Protein AF-A0A4Y3PNV7-F1 (afdb_monomer)

Structure (mmCIF, N/CA/C/O backbone):
data_AF-A0A4Y3PNV7-F1
#
_entry.id   AF-A0A4Y3PNV7-F1
#
loop_
_atom_site.group_PDB
_atom_site.id
_atom_site.type_symbol
_atom_site.label_atom_id
_atom_site.label_alt_id
_atom_site.label_comp_id
_atom_site.label_asym_id
_atom_site.label_entity_id
_atom_site.label_seq_id
_atom_site.pdbx_PDB_ins_code
_atom_site.Cartn_x
_atom_site.Cartn_y
_atom_site.Cartn_z
_atom_site.occupancy
_atom_site.B_iso_or_equiv
_atom_site.auth_seq_id
_atom_site.auth_comp_id
_atom_site.auth_asym_id
_atom_site.auth_atom_id
_atom_site.pdbx_PDB_model_num
ATOM 1 N N . MET A 1 1 ? 3.935 11.793 -13.605 1.00 48.66 1 MET A N 1
ATOM 2 C CA . MET A 1 1 ? 2.733 11.431 -14.386 1.00 48.66 1 MET A CA 1
ATOM 3 C C . MET A 1 1 ? 2.443 9.966 -14.123 1.00 48.66 1 MET A C 1
ATOM 5 O O . MET A 1 1 ? 3.364 9.167 -14.239 1.00 48.66 1 MET A O 1
ATOM 9 N N . ASN A 1 2 ? 1.219 9.640 -13.711 1.00 67.19 2 ASN A N 1
ATOM 10 C CA . ASN A 1 2 ? 0.793 8.264 -13.445 1.00 67.19 2 ASN A CA 1
ATOM 11 C C . ASN A 1 2 ? 0.663 7.557 -14.792 1.00 67.19 2 ASN A C 1
ATOM 13 O O . ASN A 1 2 ? 0.035 8.104 -15.699 1.00 67.19 2 ASN A O 1
ATOM 17 N N . SER A 1 3 ? 1.240 6.370 -14.931 1.00 82.50 3 SER A N 1
ATOM 18 C CA . SER A 1 3 ? 0.987 5.549 -16.112 1.00 82.50 3 SER A CA 1
ATOM 19 C C . SER A 1 3 ? -0.147 4.581 -15.803 1.00 82.50 3 SER A C 1
ATOM 21 O O . SER A 1 3 ? -0.193 4.002 -14.719 1.00 82.50 3 SER A O 1
ATOM 23 N N . THR A 1 4 ? -1.074 4.418 -16.740 1.00 87.50 4 THR A N 1
ATOM 24 C CA . THR A 1 4 ? -2.129 3.406 -16.649 1.00 87.50 4 THR A CA 1
ATOM 25 C C . THR A 1 4 ? -1.656 2.100 -17.281 1.00 87.50 4 THR A C 1
ATOM 27 O O . THR A 1 4 ? -0.762 2.082 -18.133 1.00 87.50 4 THR A O 1
ATOM 30 N N . SER A 1 5 ? -2.236 0.983 -16.857 1.00 86.88 5 SER A N 1
ATOM 31 C CA . SER A 1 5 ? -2.007 -0.325 -17.468 1.00 86.88 5 SER A CA 1
ATOM 32 C C . SER A 1 5 ? -3.317 -1.093 -17.606 1.00 86.88 5 SER A C 1
ATOM 34 O O . SER A 1 5 ? -4.220 -0.906 -16.798 1.00 86.88 5 SER A O 1
ATOM 36 N N . SER A 1 6 ? -3.426 -1.950 -18.626 1.00 90.69 6 SER A N 1
ATOM 37 C CA . SER A 1 6 ? -4.603 -2.793 -18.904 1.00 90.69 6 SER A CA 1
ATOM 38 C C . SER A 1 6 ? -4.568 -4.131 -18.150 1.00 90.69 6 SER A C 1
ATOM 40 O O . SER A 1 6 ? -4.975 -5.170 -18.666 1.00 90.69 6 SER A O 1
ATOM 42 N N . CYS A 1 7 ? -3.980 -4.120 -16.962 1.00 90.88 7 CYS A N 1
ATOM 43 C CA . CYS A 1 7 ? -3.847 -5.247 -16.053 1.00 90.88 7 CYS A CA 1
ATOM 44 C C . CYS A 1 7 ? -4.231 -4.762 -14.655 1.00 90.88 7 CYS A C 1
ATOM 46 O O . CYS A 1 7 ? -4.197 -3.558 -14.403 1.00 90.88 7 CYS A O 1
ATOM 48 N N . GLY A 1 8 ? -4.588 -5.676 -13.764 1.00 91.56 8 GLY A N 1
ATOM 49 C CA . GLY A 1 8 ? -5.182 -5.335 -12.474 1.00 91.56 8 GLY A CA 1
ATOM 50 C C . GLY A 1 8 ? -6.384 -6.221 -12.188 1.00 91.56 8 GLY A C 1
ATOM 51 O O . GLY A 1 8 ? -6.777 -7.009 -13.054 1.00 91.56 8 GLY A O 1
ATOM 52 N N . TYR A 1 9 ? -6.962 -6.081 -11.003 1.00 93.19 9 TYR A N 1
ATOM 53 C CA . TYR A 1 9 ? -8.134 -6.827 -10.560 1.00 93.19 9 TYR A CA 1
ATOM 54 C C . TYR A 1 9 ? -9.302 -6.685 -11.553 1.00 93.19 9 TYR A C 1
ATOM 56 O O . TYR A 1 9 ? -9.813 -7.689 -12.043 1.00 93.19 9 TYR A O 1
ATOM 64 N N . ASP A 1 10 ? -9.602 -5.450 -11.973 1.00 93.12 10 ASP A N 1
ATOM 65 C CA . ASP A 1 10 ? -10.640 -5.135 -12.970 1.00 93.12 10 ASP A CA 1
ATOM 66 C C . ASP A 1 10 ? -10.051 -4.770 -14.350 1.00 93.12 10 ASP A C 1
ATOM 68 O O . ASP A 1 10 ? -10.639 -4.032 -15.149 1.00 93.12 10 ASP A O 1
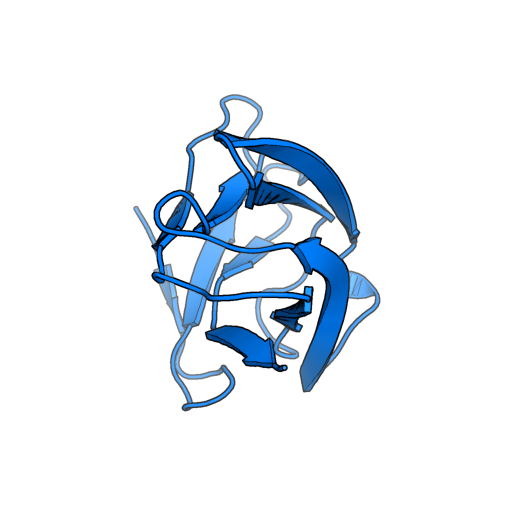ATOM 72 N N . GLY A 1 11 ? -8.843 -5.265 -14.646 1.00 91.38 11 GLY A N 1
ATOM 73 C CA . GLY A 1 11 ? -8.155 -5.019 -15.917 1.00 91.38 11 GLY A CA 1
ATOM 74 C C . GLY A 1 11 ? -7.634 -3.588 -16.093 1.00 91.38 11 GLY A C 1
ATOM 75 O O . GLY A 1 11 ? -7.301 -3.192 -17.214 1.00 91.38 11 GLY A O 1
ATOM 76 N N . LYS A 1 12 ? -7.554 -2.802 -15.014 1.00 91.50 12 LYS A N 1
ATOM 77 C CA . LYS A 1 12 ? -6.977 -1.453 -14.996 1.00 91.50 12 LYS A CA 1
ATOM 78 C C . LYS A 1 12 ? -6.205 -1.233 -13.710 1.00 91.50 12 LYS A C 1
ATOM 80 O O . LYS A 1 12 ? -6.762 -1.468 -12.658 1.00 91.50 12 LYS A O 1
ATOM 85 N N . SER A 1 13 ? -5.003 -0.681 -13.809 1.00 91.69 13 SER A N 1
ATOM 86 C CA . SER A 1 13 ? -4.194 -0.270 -12.657 1.00 91.69 13 SER A CA 1
ATOM 87 C C . SER A 1 13 ? -3.394 0.993 -12.965 1.00 91.69 13 SER A C 1
ATOM 89 O O . SER A 1 13 ? -3.210 1.377 -14.130 1.00 91.69 13 SER A O 1
ATOM 91 N N . TYR A 1 14 ? -2.893 1.632 -11.911 1.00 91.88 14 TYR A N 1
ATOM 92 C CA . TYR A 1 14 ? -1.949 2.740 -11.987 1.00 91.88 14 TYR A CA 1
ATOM 93 C C . TYR A 1 14 ? -0.573 2.283 -11.527 1.00 91.88 14 TYR A C 1
ATOM 95 O O . TYR A 1 14 ? -0.443 1.514 -10.581 1.00 91.88 14 TYR A O 1
ATOM 103 N N . TRP A 1 15 ? 0.481 2.774 -12.167 1.00 91.88 15 TRP A N 1
ATOM 104 C CA . TRP A 1 15 ? 1.841 2.461 -11.747 1.00 91.88 15 TRP A CA 1
ATOM 105 C C . TRP A 1 15 ? 2.785 3.653 -11.865 1.00 91.88 15 TRP A C 1
ATOM 107 O O . TRP A 1 15 ? 2.554 4.613 -12.612 1.00 91.88 15 TRP A O 1
ATOM 117 N N . TYR A 1 16 ? 3.873 3.553 -11.103 1.00 89.31 16 TYR A N 1
ATOM 118 C CA . TYR A 1 16 ? 4.904 4.572 -10.954 1.00 89.31 16 TYR A CA 1
ATOM 119 C C . TYR A 1 16 ? 6.280 3.936 -10.905 1.00 89.31 16 TYR A C 1
ATOM 121 O O . TYR A 1 16 ? 6.431 2.826 -10.403 1.00 89.31 16 TYR A O 1
ATOM 129 N N . TYR A 1 17 ? 7.296 4.671 -11.344 1.00 90.75 17 TYR A N 1
ATOM 130 C CA . TYR A 1 17 ? 8.663 4.369 -10.932 1.00 90.75 17 TYR A CA 1
ATOM 131 C C . TYR A 1 17 ? 8.871 4.751 -9.464 1.00 90.75 17 TYR A C 1
ATOM 133 O O . TYR A 1 17 ? 8.202 5.656 -8.953 1.00 90.75 17 TYR A O 1
ATOM 141 N N . GLY A 1 18 ? 9.798 4.081 -8.783 1.00 87.44 18 GLY A N 1
ATOM 142 C CA . GLY A 1 18 ? 10.249 4.513 -7.464 1.00 87.44 18 GLY A CA 1
ATOM 143 C C . GLY A 1 18 ? 10.884 5.904 -7.501 1.00 87.44 18 GLY A C 1
ATOM 144 O O . GLY A 1 18 ? 11.341 6.380 -8.542 1.00 87.44 18 GLY A O 1
ATOM 145 N N . SER A 1 19 ? 10.883 6.597 -6.366 1.00 83.50 19 SER A N 1
ATOM 146 C CA . SER A 1 19 ? 11.393 7.970 -6.283 1.00 83.50 19 SER A CA 1
ATOM 147 C C . SER A 1 19 ? 11.972 8.265 -4.907 1.00 83.50 19 SER A C 1
ATOM 149 O O . SER A 1 19 ? 11.324 8.022 -3.893 1.00 83.50 19 SER A O 1
ATOM 151 N N . SER A 1 20 ? 13.158 8.877 -4.859 1.00 75.44 20 SER A N 1
ATOM 152 C CA . SER A 1 20 ? 13.742 9.397 -3.613 1.00 75.44 20 SER A CA 1
ATOM 153 C C . SER A 1 20 ? 12.967 10.589 -3.039 1.00 75.44 20 SER A C 1
ATOM 155 O O . SER A 1 20 ? 13.113 10.910 -1.863 1.00 75.44 20 SER A O 1
ATOM 157 N N . SER A 1 21 ? 12.136 11.239 -3.857 1.00 76.06 21 SER A N 1
ATOM 158 C CA . SER A 1 21 ? 11.175 12.259 -3.441 1.00 76.06 21 SER A CA 1
ATOM 159 C C . SER A 1 21 ? 9.782 11.621 -3.437 1.00 76.06 21 SER A C 1
ATOM 161 O O . SER A 1 21 ? 9.174 11.539 -4.510 1.00 76.06 21 SER A O 1
ATOM 163 N N . PRO A 1 22 ? 9.301 11.101 -2.287 1.00 66.94 22 PRO A N 1
ATOM 164 C CA . PRO A 1 22 ? 8.019 10.412 -2.208 1.00 66.94 22 PRO A CA 1
ATOM 165 C C . PRO A 1 22 ? 6.903 11.313 -2.714 1.00 66.94 22 PRO A C 1
ATOM 167 O O . PRO A 1 22 ? 6.701 12.413 -2.204 1.00 66.94 22 PRO A O 1
ATOM 170 N N . THR A 1 23 ? 6.132 10.811 -3.664 1.00 67.25 23 THR A N 1
ATOM 171 C CA . THR A 1 23 ? 4.789 11.324 -3.921 1.00 67.25 23 THR A CA 1
ATOM 172 C C . T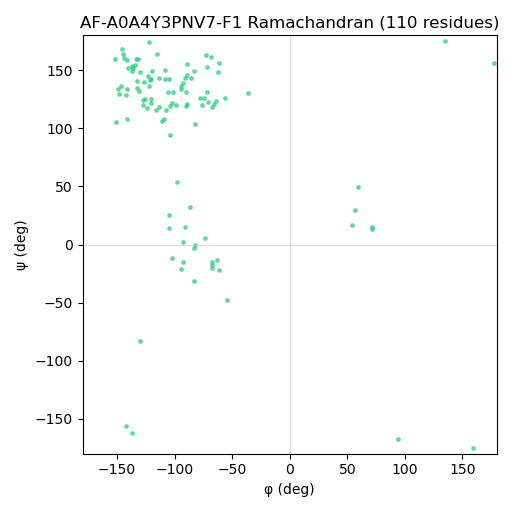HR A 1 23 ? 3.810 10.355 -3.277 1.00 67.25 23 THR A C 1
ATOM 174 O O . THR A 1 23 ? 3.945 9.148 -3.476 1.00 67.25 23 THR A O 1
ATOM 177 N N . SER A 1 24 ? 2.837 10.853 -2.505 1.00 64.62 24 SER A N 1
ATOM 178 C CA . SER A 1 24 ? 1.657 10.036 -2.204 1.00 64.62 24 SER A CA 1
ATOM 179 C C . SER A 1 24 ? 0.947 9.788 -3.530 1.00 64.62 24 SER A C 1
ATOM 181 O O . SER A 1 24 ? 0.694 10.728 -4.286 1.00 64.62 24 SER A O 1
ATOM 183 N N . THR A 1 25 ? 0.748 8.521 -3.866 1.00 67.31 25 THR A N 1
ATOM 184 C CA . THR A 1 25 ? 0.327 8.111 -5.218 1.00 67.31 25 THR A CA 1
ATOM 185 C C . THR A 1 25 ? -1.155 7.757 -5.306 1.00 67.31 25 THR A C 1
ATOM 187 O O . THR A 1 25 ? -1.700 7.678 -6.403 1.00 67.31 25 THR A O 1
ATOM 190 N N . GLY A 1 26 ? -1.827 7.627 -4.164 1.00 69.25 26 GLY A N 1
ATOM 191 C CA . GLY A 1 26 ? -3.257 7.366 -4.076 1.00 69.25 26 GLY A CA 1
ATOM 192 C C . GLY A 1 26 ? -3.695 7.210 -2.625 1.00 69.25 26 GLY A C 1
ATOM 193 O O . GLY A 1 26 ? -2.881 6.880 -1.761 1.00 69.25 26 GLY A O 1
ATOM 194 N N . GLU A 1 27 ? -4.976 7.464 -2.379 1.00 85.25 27 GLU A N 1
ATOM 195 C CA . GLU A 1 27 ? -5.650 7.225 -1.106 1.00 85.25 27 GLU A CA 1
ATOM 196 C C . GLU A 1 27 ? -7.068 6.722 -1.394 1.00 85.25 27 GLU A C 1
ATOM 198 O O . GLU A 1 27 ? -7.797 7.335 -2.176 1.00 85.25 27 GLU A O 1
ATOM 203 N N . TRP A 1 28 ? -7.451 5.605 -0.776 1.00 88.81 28 TRP A N 1
ATOM 204 C CA . TRP A 1 28 ? -8.830 5.123 -0.740 1.00 88.81 28 TRP A CA 1
ATOM 205 C C . TRP A 1 28 ? -9.381 5.281 0.666 1.00 88.81 28 TRP A C 1
ATOM 207 O O . TRP A 1 28 ? -9.009 4.519 1.557 1.00 88.81 28 TRP A O 1
ATOM 217 N N . ALA A 1 29 ? -10.281 6.244 0.840 1.00 92.38 29 ALA A N 1
ATOM 218 C CA . ALA A 1 29 ? -11.037 6.435 2.068 1.00 92.38 29 ALA A CA 1
ATOM 219 C C . ALA A 1 29 ? -12.378 5.694 1.997 1.00 92.38 29 ALA A C 1
ATOM 221 O O . ALA A 1 29 ? -13.050 5.696 0.961 1.00 92.38 29 ALA A O 1
ATOM 222 N N . LYS A 1 30 ? -12.772 5.066 3.103 1.00 92.31 30 LYS A N 1
ATOM 223 C CA . LYS A 1 30 ? -14.073 4.417 3.258 1.00 92.31 30 LYS A CA 1
ATOM 224 C C . LYS A 1 30 ? -14.502 4.520 4.712 1.00 92.31 30 LYS A C 1
ATOM 226 O O . LYS A 1 30 ? -13.756 4.111 5.588 1.00 92.31 30 LYS A O 1
ATOM 231 N N . GLU A 1 31 ? -15.721 4.988 4.956 1.00 94.38 31 GLU A N 1
ATOM 232 C CA . GLU A 1 31 ? -16.308 4.892 6.291 1.00 94.38 31 GLU A CA 1
ATOM 233 C C . GLU A 1 31 ? -16.541 3.417 6.632 1.00 94.38 31 GLU A C 1
ATOM 235 O O . GLU A 1 31 ? -17.240 2.688 5.916 1.00 94.38 31 GLU A O 1
ATOM 240 N N . LEU A 1 32 ? -15.918 2.968 7.714 1.00 95.00 32 LEU A N 1
ATOM 241 C CA . LEU A 1 32 ? -16.039 1.612 8.229 1.00 95.00 32 LEU A CA 1
ATOM 242 C C . LEU A 1 32 ? -16.697 1.640 9.601 1.00 95.00 32 LEU A C 1
ATOM 244 O O . LEU A 1 32 ? -16.818 2.684 10.228 1.00 95.00 32 LEU A O 1
ATOM 248 N N . ASN A 1 33 ? -17.168 0.480 10.044 1.00 94.62 33 ASN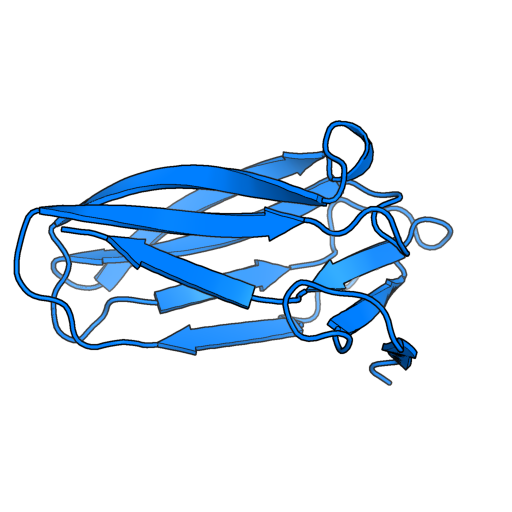 A N 1
ATOM 249 C CA . ASN A 1 33 ? -17.729 0.320 11.376 1.00 94.62 33 ASN A CA 1
ATOM 250 C C . ASN A 1 33 ? -17.293 -1.036 11.925 1.00 94.62 33 ASN A C 1
ATOM 252 O O . ASN A 1 33 ? -17.770 -2.082 11.476 1.00 94.62 33 ASN A O 1
ATOM 256 N N . GLY A 1 34 ? -16.385 -1.007 12.897 1.00 95.50 34 GLY A N 1
ATOM 257 C CA . GLY A 1 34 ? -15.931 -2.197 13.606 1.00 95.50 34 GLY A CA 1
A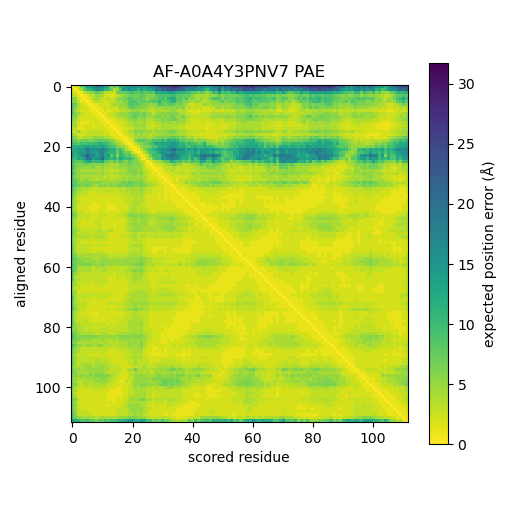TOM 258 C C . GLY A 1 34 ? -14.667 -2.833 13.027 1.00 95.50 34 GLY A C 1
ATOM 259 O O . GLY A 1 34 ? -13.942 -2.250 12.218 1.00 95.50 34 GLY A O 1
ATOM 260 N N . ARG A 1 35 ? -14.384 -4.051 13.493 1.00 97.50 35 ARG A N 1
ATOM 261 C CA . ARG A 1 35 ? -13.172 -4.794 13.142 1.00 97.50 35 ARG A CA 1
ATOM 262 C C . ARG A 1 35 ? -13.196 -5.201 11.667 1.00 97.50 35 ARG A C 1
ATOM 264 O O . ARG A 1 35 ? -14.052 -5.973 11.258 1.00 97.50 35 ARG A O 1
ATOM 271 N N . THR A 1 36 ? -12.224 -4.707 10.909 1.00 97.88 36 THR A N 1
ATOM 272 C CA . THR A 1 36 ? -12.159 -4.820 9.450 1.00 97.88 36 THR A CA 1
ATOM 273 C C . THR A 1 36 ? -10.766 -5.276 9.011 1.00 97.88 36 THR A C 1
ATOM 275 O O . THR A 1 36 ? -9.759 -4.779 9.510 1.00 97.88 36 THR A O 1
ATOM 278 N N . GLU A 1 37 ? -10.685 -6.230 8.087 1.00 98.19 37 GLU A N 1
ATOM 279 C CA . GLU A 1 37 ? -9.477 -6.588 7.336 1.00 98.19 37 GLU A CA 1
ATOM 280 C C . GLU A 1 37 ? -9.241 -5.567 6.219 1.00 98.19 37 GLU A C 1
ATOM 282 O O . GLU A 1 37 ? -10.118 -5.338 5.386 1.00 98.19 37 GLU A O 1
ATOM 287 N N . TYR A 1 38 ? -8.040 -4.998 6.191 1.00 98.19 38 TYR A N 1
ATOM 288 C CA . TYR A 1 38 ? -7.559 -4.067 5.180 1.00 98.19 38 TYR A CA 1
ATOM 289 C C . TYR A 1 38 ? -6.630 -4.843 4.250 1.00 98.19 38 TYR A C 1
ATOM 291 O O . TYR A 1 38 ? -5.634 -5.413 4.703 1.00 98.19 38 TYR A O 1
ATOM 299 N N . ALA A 1 39 ? -6.943 -4.877 2.960 1.00 98.12 39 ALA A N 1
ATOM 300 C CA . ALA A 1 39 ? -6.152 -5.586 1.966 1.00 98.12 39 ALA A CA 1
ATOM 301 C C . ALA A 1 39 ? -5.987 -4.770 0.683 1.00 98.12 39 ALA A C 1
ATOM 303 O O . ALA A 1 39 ? -6.832 -3.947 0.333 1.00 98.12 39 ALA A O 1
ATOM 304 N N . VAL A 1 40 ? -4.900 -5.040 -0.030 1.00 97.38 40 VAL A N 1
ATOM 305 C CA . VAL A 1 40 ? -4.586 -4.455 -1.338 1.00 97.38 40 VAL A CA 1
ATOM 306 C C . VAL A 1 40 ? -4.384 -5.570 -2.348 1.00 97.38 40 VAL A C 1
ATOM 308 O O . VAL A 1 40 ? -3.864 -6.630 -2.000 1.00 97.38 40 VAL A O 1
ATOM 311 N N . TYR A 1 41 ? -4.792 -5.353 -3.590 1.00 97.19 41 TYR A N 1
ATOM 312 C CA . TYR A 1 41 ? -4.513 -6.299 -4.660 1.00 97.19 41 TYR A CA 1
ATOM 313 C C . TYR A 1 41 ? -3.187 -5.953 -5.337 1.00 97.19 41 TYR A C 1
ATOM 315 O O . TYR A 1 41 ? -2.946 -4.801 -5.704 1.00 97.19 41 TYR A O 1
ATOM 323 N N . ILE A 1 42 ? -2.324 -6.956 -5.507 1.00 97.12 42 ILE A N 1
ATOM 324 C CA . ILE A 1 42 ? -1.065 -6.815 -6.238 1.00 97.12 42 ILE A CA 1
ATOM 325 C C . ILE A 1 42 ? -1.168 -7.617 -7.537 1.00 97.12 42 ILE A C 1
ATOM 327 O O . ILE A 1 42 ? -1.113 -8.852 -7.504 1.00 97.12 42 ILE A O 1
ATOM 331 N N . PRO A 1 43 ? -1.307 -6.955 -8.699 1.00 96.38 43 PRO A N 1
ATOM 332 C CA . PRO A 1 43 ? -1.308 -7.648 -9.975 1.00 96.38 43 PRO A CA 1
ATOM 333 C C . PRO A 1 43 ? 0.091 -8.148 -10.341 1.00 96.38 43 PRO A C 1
ATOM 335 O O . PRO A 1 43 ? 1.108 -7.660 -9.851 1.00 96.38 43 PRO A O 1
ATOM 338 N N . SER A 1 44 ? 0.163 -9.085 -11.283 1.00 94.06 44 SER A N 1
ATOM 339 C CA . SER A 1 44 ? 1.427 -9.628 -11.805 1.00 94.06 44 SER A CA 1
ATOM 340 C C . SER A 1 44 ? 2.196 -8.669 -12.733 1.00 94.06 44 SER A C 1
ATOM 342 O O . SER A 1 44 ? 3.167 -9.063 -13.377 1.00 94.06 44 SER A O 1
ATOM 344 N N . CYS A 1 45 ? 1.736 -7.428 -12.883 1.00 94.56 45 CYS A N 1
ATOM 345 C CA . CYS A 1 45 ? 2.273 -6.439 -13.809 1.00 94.56 45 CYS A CA 1
ATOM 346 C C . CYS A 1 45 ? 2.737 -5.186 -13.060 1.00 94.56 45 CYS A C 1
ATOM 348 O O . CYS A 1 45 ? 2.081 -4.715 -12.138 1.00 94.56 45 CYS A O 1
ATOM 350 N N . ASN A 1 46 ? 3.855 -4.599 -13.499 1.00 93.88 46 ASN A N 1
ATOM 351 C CA . ASN A 1 46 ? 4.417 -3.359 -12.936 1.00 93.88 46 ASN A CA 1
ATOM 352 C C . ASN A 1 46 ? 4.659 -3.380 -11.404 1.00 93.88 46 ASN A C 1
ATOM 354 O O . ASN A 1 46 ? 4.873 -2.329 -10.809 1.00 93.88 46 ASN A O 1
ATOM 358 N N . SER A 1 47 ? 4.684 -4.564 -10.792 1.00 93.75 47 SER A N 1
ATOM 359 C CA . SER A 1 47 ? 4.894 -4.853 -9.369 1.00 93.75 47 SER A CA 1
ATOM 360 C C . SER A 1 47 ? 6.351 -5.250 -9.100 1.00 93.75 47 SER A C 1
ATOM 362 O O . SER A 1 47 ? 6.648 -6.313 -8.565 1.00 93.75 47 SER A O 1
ATOM 364 N N . THR A 1 48 ? 7.303 -4.409 -9.523 1.00 95.19 48 THR A N 1
ATOM 365 C CA . THR A 1 48 ? 8.742 -4.740 -9.514 1.00 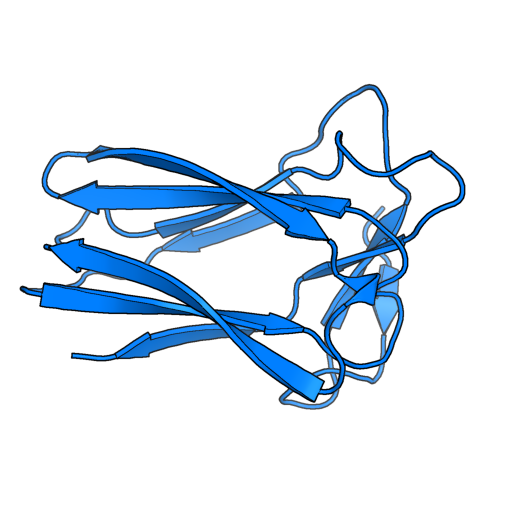95.19 48 THR A CA 1
ATOM 366 C C . THR A 1 48 ? 9.560 -4.064 -8.413 1.00 95.19 48 THR A C 1
ATOM 368 O O . THR A 1 48 ? 10.794 -4.035 -8.472 1.00 95.19 48 THR A O 1
ATOM 371 N N . GLY A 1 49 ? 8.898 -3.492 -7.413 1.00 93.62 49 GLY A N 1
ATOM 372 C CA . GLY A 1 49 ? 9.538 -2.739 -6.344 1.00 93.62 49 GLY A CA 1
ATOM 373 C C . GLY A 1 49 ? 8.837 -2.879 -5.003 1.00 93.62 49 GLY A C 1
ATOM 374 O O . GLY A 1 49 ? 7.715 -3.372 -4.897 1.00 93.62 49 GLY A O 1
ATOM 375 N N . SER A 1 50 ? 9.524 -2.402 -3.970 1.00 94.44 50 SER A N 1
ATOM 376 C CA . SER A 1 50 ? 8.956 -2.271 -2.634 1.00 94.44 50 SER A CA 1
ATOM 377 C C . SER A 1 50 ? 8.220 -0.952 -2.486 1.00 94.44 50 SER A C 1
ATOM 379 O O . SER A 1 50 ? 8.657 0.085 -2.985 1.00 94.44 50 SER A O 1
ATOM 381 N N . VAL A 1 51 ? 7.122 -0.982 -1.747 1.00 93.25 51 VAL A N 1
ATOM 382 C CA . VAL A 1 51 ? 6.271 0.174 -1.510 1.00 93.25 51 VAL A CA 1
ATOM 383 C C . VAL A 1 51 ? 5.898 0.267 -0.041 1.00 93.25 51 VAL A C 1
ATOM 385 O O . VAL A 1 51 ? 5.928 -0.732 0.679 1.00 93.25 51 VAL A O 1
ATOM 388 N N . LYS A 1 52 ? 5.589 1.477 0.423 1.00 94.31 52 LYS A N 1
ATOM 389 C CA . LYS A 1 52 ? 5.058 1.689 1.764 1.00 94.31 52 LYS A CA 1
ATOM 390 C C . LYS A 1 52 ? 3.564 1.965 1.664 1.00 94.31 52 LYS A C 1
ATOM 392 O O . LYS A 1 52 ? 3.167 2.942 1.033 1.00 94.31 52 LYS A O 1
ATOM 397 N N . TYR A 1 53 ? 2.760 1.117 2.291 1.00 95.94 53 TYR A N 1
ATOM 398 C CA . TYR A 1 53 ? 1.341 1.369 2.502 1.00 95.94 53 TYR A CA 1
ATOM 399 C C . TYR A 1 53 ? 1.128 2.084 3.829 1.00 95.94 53 TYR A C 1
ATOM 401 O O . TYR A 1 53 ? 1.811 1.809 4.816 1.00 95.94 53 TYR A O 1
ATOM 409 N N . HIS A 1 54 ? 0.170 2.995 3.831 1.00 95.81 54 HIS A N 1
ATOM 410 C CA . HIS A 1 54 ? -0.252 3.774 4.980 1.00 95.81 54 HIS A CA 1
ATOM 411 C C . HIS A 1 54 ? -1.693 3.390 5.280 1.00 95.81 54 HIS A C 1
ATOM 413 O O . HIS A 1 54 ? -2.559 3.604 4.437 1.00 95.81 54 HIS A O 1
ATOM 419 N N . VAL A 1 55 ? -1.948 2.789 6.436 1.00 97.12 55 VAL A N 1
ATOM 420 C CA . VAL A 1 55 ? -3.303 2.422 6.854 1.00 97.12 55 VAL A CA 1
ATOM 421 C C . VAL A 1 55 ? -3.721 3.373 7.956 1.00 97.12 55 VAL A C 1
ATOM 423 O O . VAL A 1 55 ? -3.100 3.368 9.019 1.00 97.12 55 VAL A O 1
ATOM 426 N N . TRP A 1 56 ? -4.752 4.170 7.693 1.00 97.19 56 TRP A N 1
ATOM 427 C CA . TRP A 1 56 ? -5.455 4.945 8.705 1.00 97.19 56 TRP A CA 1
ATOM 428 C C . TRP A 1 56 ? -6.672 4.157 9.184 1.00 97.19 56 TRP A C 1
ATOM 430 O O . TRP A 1 56 ? -7.400 3.569 8.380 1.00 97.19 56 TRP A O 1
ATOM 440 N N . TYR A 1 57 ? -6.850 4.105 10.498 1.00 96.00 57 TYR A N 1
ATOM 441 C CA . TYR A 1 57 ? -7.907 3.366 11.184 1.00 96.00 57 TYR A CA 1
ATOM 442 C C . TYR A 1 57 ? -8.493 4.227 12.318 1.00 96.00 57 TYR A C 1
ATOM 444 O O . TYR A 1 57 ? -8.334 5.448 12.287 1.00 96.00 57 TYR A O 1
ATOM 452 N N . GLU A 1 58 ? -9.190 3.601 13.272 1.00 96.81 58 GLU A N 1
ATOM 453 C CA . GLU A 1 58 ? -9.884 4.239 14.402 1.00 96.81 58 GLU A CA 1
ATOM 454 C C . GLU A 1 58 ? -9.163 5.467 14.978 1.00 96.81 58 GLU A C 1
ATOM 456 O O . GLU A 1 58 ? -7.965 5.436 15.283 1.00 96.81 58 GLU A O 1
ATOM 461 N N . ASP A 1 59 ? -9.920 6.556 15.124 1.00 94.75 59 ASP A N 1
ATOM 462 C CA . ASP A 1 59 ? -9.489 7.834 15.692 1.00 94.75 59 ASP A CA 1
ATOM 463 C C . ASP A 1 59 ? -8.280 8.461 14.970 1.00 94.75 59 ASP A C 1
ATOM 465 O O . ASP A 1 59 ? -7.460 9.169 15.563 1.00 94.75 59 ASP A O 1
ATOM 469 N N . GLY A 1 60 ? -8.149 8.196 13.665 1.00 91.81 60 GLY A N 1
ATOM 470 C CA . GLY A 1 60 ? -7.075 8.732 12.826 1.00 91.81 60 GLY A CA 1
ATOM 471 C C . GLY A 1 60 ? -5.703 8.118 13.112 1.00 91.81 60 GLY A C 1
ATOM 472 O O . GLY A 1 60 ? -4.681 8.645 12.654 1.00 91.81 60 GLY A O 1
ATOM 473 N N . GLN A 1 61 ? -5.653 7.013 13.860 1.00 96.75 61 GLN A N 1
ATOM 474 C CA . GLN A 1 61 ? -4.420 6.270 14.073 1.00 96.75 61 GLN A CA 1
ATOM 475 C C . GLN A 1 61 ? -3.889 5.724 12.747 1.00 96.75 61 GLN A C 1
ATOM 477 O O . GLN A 1 61 ? -4.646 5.398 11.835 1.00 96.75 61 GLN A O 1
ATOM 482 N N . ARG A 1 62 ? -2.561 5.621 12.638 1.00 96.06 62 ARG A N 1
ATOM 483 C CA . ARG A 1 62 ? -1.884 5.203 11.410 1.00 96.06 62 ARG A CA 1
ATOM 484 C C . ARG A 1 62 ? -0.821 4.150 11.674 1.00 96.06 62 ARG A C 1
ATOM 486 O O . ARG A 1 62 ? -0.043 4.267 12.619 1.00 96.06 62 ARG A O 1
ATOM 493 N N . VAL A 1 63 ? -0.730 3.175 10.775 1.00 97.31 63 VAL A N 1
ATOM 494 C CA . VAL A 1 63 ? 0.386 2.227 10.692 1.00 97.31 63 VAL A CA 1
ATOM 495 C C . VAL A 1 63 ? 0.970 2.208 9.280 1.00 97.31 63 VAL A C 1
ATOM 497 O O . VAL A 1 63 ? 0.245 2.274 8.288 1.00 97.31 63 VAL A O 1
ATOM 500 N N . ASP A 1 64 ? 2.298 2.131 9.202 1.00 96.38 64 ASP A N 1
ATOM 501 C CA . ASP A 1 64 ? 3.041 2.046 7.947 1.00 96.38 64 ASP A CA 1
ATOM 502 C C . ASP A 1 64 ? 3.561 0.623 7.738 1.00 96.38 64 ASP A C 1
ATOM 504 O O . ASP A 1 64 ? 4.199 0.049 8.622 1.00 96.38 64 ASP A O 1
ATOM 508 N N . LEU A 1 65 ? 3.330 0.074 6.547 1.00 97.00 65 LEU A N 1
ATOM 509 C CA . LEU A 1 65 ? 3.688 -1.296 6.189 1.00 97.00 65 LEU A CA 1
ATOM 510 C C . LEU A 1 65 ? 4.538 -1.296 4.924 1.00 97.00 65 LEU A C 1
ATOM 512 O O . LEU A 1 65 ? 4.135 -0.770 3.888 1.00 97.00 65 LEU A O 1
ATOM 516 N N . ASN A 1 66 ? 5.713 -1.914 4.998 1.00 96.44 66 ASN A N 1
ATOM 517 C CA . ASN A 1 66 ? 6.584 -2.077 3.842 1.00 96.44 66 ASN A CA 1
ATOM 518 C C . ASN A 1 66 ? 6.235 -3.392 3.141 1.00 96.44 66 ASN A C 1
ATOM 520 O O . ASN A 1 66 ? 6.378 -4.461 3.732 1.00 96.44 66 ASN A O 1
ATOM 524 N N . VAL A 1 67 ? 5.824 -3.319 1.879 1.00 96.62 67 VAL A N 1
ATOM 525 C CA . VAL A 1 67 ? 5.451 -4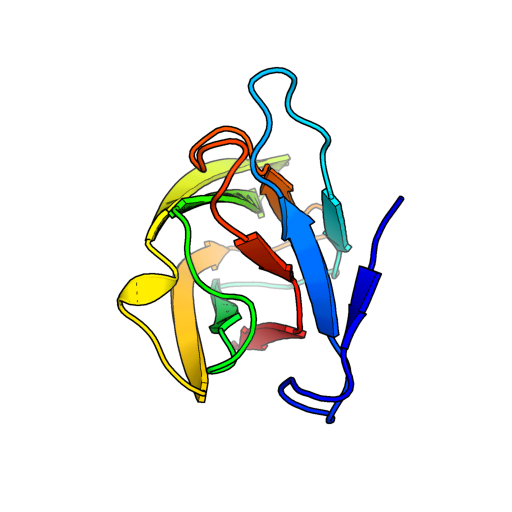.486 1.075 1.00 96.62 67 VAL A CA 1
ATOM 526 C C . VAL A 1 67 ? 6.343 -4.550 -0.154 1.00 96.62 67 VAL A C 1
ATOM 528 O O . VAL A 1 67 ? 6.390 -3.613 -0.950 1.00 96.62 67 VAL A O 1
ATOM 531 N N . ASN A 1 68 ? 7.060 -5.662 -0.317 1.00 96.62 68 ASN A N 1
ATOM 532 C CA . ASN A 1 68 ? 7.781 -5.949 -1.552 1.00 96.62 68 ASN A CA 1
ATOM 533 C C . ASN A 1 68 ? 6.810 -6.552 -2.570 1.00 96.62 68 ASN A C 1
ATOM 535 O O . ASN A 1 68 ? 6.461 -7.726 -2.454 1.00 96.62 68 ASN A O 1
ATOM 539 N N . GLN A 1 69 ? 6.379 -5.766 -3.559 1.00 96.25 69 GLN A N 1
ATOM 540 C CA . GLN A 1 69 ? 5.365 -6.212 -4.517 1.00 96.25 69 GLN A CA 1
ATOM 541 C C . GLN A 1 69 ? 5.862 -7.343 -5.428 1.00 96.25 69 GLN A C 1
ATOM 543 O O . GLN A 1 69 ? 5.042 -8.104 -5.926 1.00 96.25 69 GLN A O 1
ATOM 548 N N . LEU A 1 70 ? 7.184 -7.521 -5.565 1.00 96.06 70 LEU A N 1
ATOM 549 C CA . LEU A 1 70 ? 7.787 -8.635 -6.314 1.00 96.06 70 LEU A CA 1
ATOM 550 C C . LEU A 1 70 ? 7.438 -10.016 -5.747 1.00 96.06 70 LEU A C 1
ATOM 552 O O . LEU A 1 70 ? 7.577 -11.014 -6.448 1.00 96.06 70 LEU A O 1
ATOM 556 N N . ASN A 1 71 ? 7.046 -10.082 -4.475 1.00 97.25 71 ASN A N 1
ATOM 557 C CA . ASN A 1 71 ? 6.731 -11.340 -3.806 1.00 97.25 71 ASN A CA 1
ATOM 558 C C . ASN A 1 71 ? 5.303 -11.829 -4.084 1.00 97.25 71 ASN A C 1
ATOM 560 O O . ASN A 1 71 ? 4.942 -12.893 -3.591 1.00 97.25 71 ASN A O 1
ATOM 564 N N . TYR A 1 72 ? 4.504 -11.059 -4.824 1.00 97.44 72 TYR A N 1
ATOM 565 C CA . TYR A 1 72 ? 3.079 -11.302 -5.011 1.00 97.44 72 TYR A CA 1
ATOM 566 C C . TYR A 1 72 ? 2.708 -11.255 -6.493 1.00 97.44 72 TYR A C 1
ATOM 568 O O . TYR A 1 72 ? 3.310 -10.518 -7.276 1.00 97.44 72 TYR A O 1
ATOM 576 N N . SER A 1 73 ? 1.708 -12.038 -6.894 1.00 96.38 73 SER A N 1
ATOM 577 C CA . SER A 1 73 ? 1.260 -12.092 -8.286 1.00 96.38 73 SER A CA 1
ATOM 578 C C . SER A 1 73 ? -0.222 -12.442 -8.400 1.00 96.38 73 SER A C 1
ATOM 580 O O . SER A 1 73 ? -0.594 -13.610 -8.319 1.00 96.38 73 SER A O 1
ATOM 582 N N . ASN A 1 74 ? -1.046 -11.442 -8.727 1.00 96.69 74 ASN A N 1
ATOM 583 C CA . ASN A 1 74 ? -2.501 -11.560 -8.885 1.00 96.69 74 ASN A CA 1
ATOM 584 C C . ASN A 1 74 ? -3.198 -12.047 -7.608 1.00 96.69 74 ASN A C 1
ATOM 586 O O . ASN A 1 74 ? -4.004 -12.979 -7.627 1.00 96.69 74 ASN A O 1
ATOM 590 N N . GLU A 1 75 ? -2.872 -11.414 -6.484 1.00 97.25 75 GLU A N 1
ATOM 591 C CA . GLU A 1 75 ? -3.356 -11.829 -5.1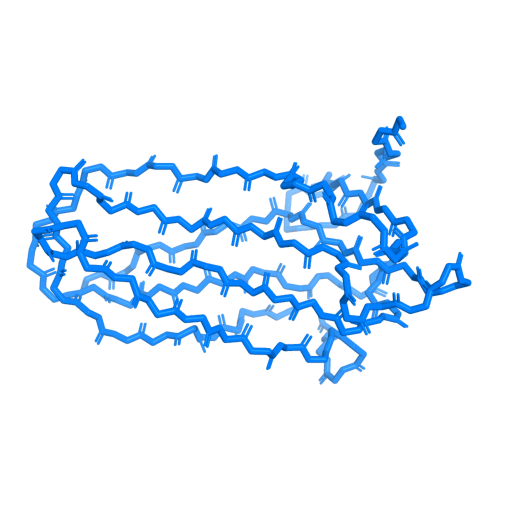72 1.00 97.25 75 GLU A CA 1
ATOM 592 C C . GLU A 1 75 ? -3.635 -10.652 -4.232 1.00 97.25 75 GLU A C 1
ATOM 594 O O . GLU A 1 75 ? -3.151 -9.534 -4.420 1.00 97.25 75 GLU A O 1
ATOM 599 N N . TRP A 1 76 ? -4.435 -10.932 -3.202 1.00 97.94 76 TRP A N 1
ATOM 600 C CA . TRP A 1 76 ? -4.762 -9.993 -2.134 1.00 97.94 76 TRP A CA 1
ATOM 601 C C . TRP A 1 76 ? -3.747 -10.096 -1.001 1.00 97.94 76 TRP A C 1
ATOM 603 O O . TRP A 1 76 ? -3.628 -11.142 -0.364 1.00 97.94 76 TRP A O 1
ATOM 613 N N . VAL A 1 77 ? -3.082 -8.987 -0.697 1.00 98.06 77 VAL A N 1
ATOM 614 C CA . VAL A 1 77 ? -2.166 -8.866 0.436 1.00 98.06 77 VAL A CA 1
ATOM 615 C C . VAL A 1 77 ? -2.882 -8.201 1.596 1.00 98.06 77 VAL A C 1
ATOM 617 O O . VAL A 1 77 ? -3.346 -7.066 1.488 1.00 98.06 77 VAL A O 1
ATOM 620 N N . ILE A 1 78 ? -2.961 -8.913 2.718 1.00 98.12 78 ILE A N 1
ATOM 621 C CA . ILE A 1 78 ? -3.541 -8.397 3.956 1.00 98.12 78 ILE A CA 1
ATOM 622 C C . ILE A 1 78 ? -2.532 -7.449 4.603 1.00 98.12 78 ILE A C 1
ATOM 624 O O . ILE A 1 78 ? -1.419 -7.846 4.945 1.00 98.12 78 ILE A O 1
ATOM 628 N N . LEU A 1 79 ? -2.941 -6.198 4.782 1.00 97.94 79 LEU A N 1
ATOM 629 C CA . LEU A 1 79 ? -2.178 -5.180 5.497 1.00 97.94 79 LEU A CA 1
ATOM 630 C C . LEU A 1 79 ? -2.391 -5.291 7.010 1.00 97.94 79 LEU A C 1
ATOM 632 O O . LEU A 1 79 ? -1.485 -5.029 7.793 1.00 97.94 79 LEU A O 1
ATOM 636 N N . GLY A 1 80 ? -3.574 -5.737 7.423 1.00 97.88 80 GLY A N 1
ATOM 637 C CA . GLY A 1 80 ? -3.876 -6.034 8.813 1.00 97.88 80 GLY A CA 1
ATOM 638 C C . GLY A 1 80 ? -5.370 -6.039 9.083 1.00 97.88 80 GLY A C 1
ATOM 639 O O . GLY A 1 80 ? -6.191 -5.888 8.178 1.00 97.88 80 GLY A O 1
ATOM 640 N N . THR A 1 81 ? -5.718 -6.208 10.353 1.00 98.00 81 THR A N 1
ATOM 641 C CA . THR A 1 81 ? -7.098 -6.122 10.826 1.00 98.00 81 THR A CA 1
ATOM 642 C C . THR A 1 81 ? -7.169 -5.085 11.932 1.00 98.00 81 THR A C 1
ATOM 644 O O . THR A 1 81 ? -6.557 -5.273 12.984 1.00 98.00 81 THR A O 1
ATOM 647 N N . TYR A 1 82 ? -7.937 -4.024 11.706 1.00 97.12 82 TYR A N 1
ATOM 648 C CA . TYR A 1 82 ? -8.051 -2.877 12.607 1.00 97.12 82 TYR A CA 1
ATOM 649 C C . TYR A 1 82 ? -9.519 -2.537 12.840 1.00 97.12 82 TYR A C 1
ATOM 651 O O . TYR A 1 82 ? -10.384 -2.941 12.063 1.00 97.12 82 TYR A O 1
ATOM 659 N N . TYR A 1 83 ? -9.814 -1.822 13.921 1.00 97.56 83 TYR A N 1
ATOM 660 C CA . TYR A 1 83 ? -11.117 -1.180 14.053 1.00 97.56 83 TYR A CA 1
ATOM 661 C C . TYR A 1 83 ? -11.154 0.031 13.126 1.00 97.56 83 TYR A C 1
ATOM 663 O O . TYR A 1 83 ? -10.241 0.852 13.150 1.00 97.56 83 TYR A O 1
ATOM 671 N N . GLY A 1 84 ? -12.165 0.081 12.263 1.00 95.75 84 GLY A N 1
ATOM 672 C CA . GLY A 1 84 ? -12.376 1.175 11.328 1.00 95.75 84 GLY A CA 1
ATOM 673 C C . GLY A 1 84 ? -13.577 2.034 11.713 1.00 95.75 84 GLY A C 1
ATOM 674 O O . GLY A 1 84 ? -14.548 1.537 12.292 1.00 95.75 84 GLY A O 1
ATOM 675 N N . ASP A 1 85 ? -13.488 3.307 11.349 1.00 95.69 85 ASP A N 1
ATOM 676 C CA . ASP A 1 85 ? -14.467 4.377 11.539 1.00 95.69 85 ASP A CA 1
ATOM 677 C C . ASP A 1 85 ? -14.493 5.313 10.301 1.00 95.69 85 ASP A C 1
ATOM 679 O O . ASP A 1 85 ? -14.098 4.923 9.195 1.00 95.69 85 ASP A O 1
ATOM 683 N N . SER A 1 86 ? -14.928 6.567 10.471 1.00 95.50 86 SER A N 1
ATOM 684 C CA . SER A 1 86 ? -14.949 7.588 9.414 1.00 95.50 86 SER A CA 1
ATOM 685 C C . SER A 1 86 ? -13.570 8.055 8.924 1.00 95.50 86 SER A C 1
ATOM 687 O O . SER A 1 86 ? -13.491 8.687 7.874 1.00 95.50 86 SER A O 1
ATOM 689 N N . TYR A 1 87 ? -12.486 7.768 9.652 1.00 93.44 87 TYR A N 1
ATOM 690 C CA . TYR A 1 87 ? -11.114 8.130 9.271 1.00 93.44 87 TYR A CA 1
ATOM 691 C C . TYR A 1 87 ? -10.399 7.027 8.487 1.00 93.44 87 TYR A C 1
ATOM 693 O O . TYR A 1 87 ? -9.224 7.167 8.147 1.00 93.44 87 TYR A O 1
ATOM 701 N N . SER A 1 88 ? -11.079 5.915 8.204 1.00 96.62 88 SER A N 1
ATOM 702 C CA . SER A 1 88 ? -10.432 4.751 7.615 1.00 96.62 88 S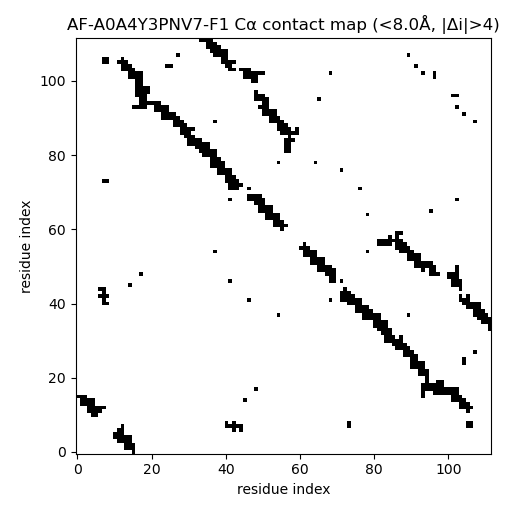ER A CA 1
ATOM 703 C C . SER A 1 88 ? -10.023 4.972 6.162 1.00 96.62 88 SER A C 1
ATOM 705 O O . SER A 1 88 ? -10.854 5.238 5.289 1.00 96.62 88 SER A O 1
ATOM 707 N N . SER A 1 89 ? -8.730 4.801 5.887 1.00 96.50 89 SER A N 1
ATOM 708 C CA . SER A 1 89 ? -8.191 4.878 4.532 1.00 96.50 89 SER A CA 1
ATOM 709 C C . SER A 1 89 ? -6.937 4.024 4.334 1.00 96.50 89 SER A C 1
ATOM 711 O O . SER A 1 89 ? -6.255 3.636 5.285 1.00 96.50 89 SER A O 1
ATOM 713 N N . ILE A 1 90 ? -6.633 3.699 3.074 1.00 97.00 90 ILE A N 1
ATOM 714 C CA . ILE A 1 90 ? -5.350 3.111 2.666 1.00 97.00 90 ILE A CA 1
ATOM 715 C C . ILE A 1 90 ? -4.706 4.042 1.646 1.00 97.00 90 ILE A C 1
ATOM 717 O O . ILE A 1 90 ? -5.304 4.344 0.615 1.00 97.00 90 ILE A O 1
ATOM 721 N N . GLY A 1 91 ? -3.470 4.454 1.907 1.00 94.69 91 GLY A N 1
ATOM 722 C CA . GLY A 1 91 ? -2.634 5.200 0.972 1.00 94.69 91 GLY A CA 1
ATOM 723 C C . GLY A 1 91 ? -1.314 4.500 0.668 1.00 94.69 91 GLY A C 1
ATOM 724 O O . GLY A 1 91 ? -0.978 3.476 1.267 1.00 94.69 91 GLY A O 1
ATOM 725 N N . MET A 1 92 ? -0.548 5.063 -0.270 1.00 92.50 92 MET A N 1
ATOM 726 C CA . MET A 1 92 ? 0.699 4.457 -0.747 1.00 92.50 92 MET A CA 1
ATOM 727 C C . MET A 1 92 ? 1.779 5.482 -1.124 1.00 92.50 92 MET A C 1
ATOM 729 O O . MET A 1 92 ? 1.511 6.442 -1.856 1.00 92.50 92 MET A O 1
ATOM 733 N N . SER A 1 93 ? 3.028 5.221 -0.713 1.00 91.44 93 SER A N 1
ATOM 734 C CA . SER A 1 93 ? 4.221 5.975 -1.124 1.00 91.44 93 SER A CA 1
ATOM 735 C C . SER A 1 93 ? 5.292 5.096 -1.786 1.00 91.44 93 SER A C 1
ATOM 737 O O . SER A 1 93 ? 5.648 4.014 -1.315 1.00 91.44 93 SER A O 1
ATOM 739 N N . ASN A 1 94 ? 5.865 5.597 -2.883 1.00 89.56 94 ASN A N 1
ATOM 740 C CA . ASN A 1 94 ? 6.805 4.885 -3.762 1.00 89.56 94 ASN A CA 1
ATOM 741 C C . ASN A 1 94 ? 8.295 5.059 -3.399 1.00 89.56 94 ASN A C 1
ATOM 743 O O . ASN A 1 94 ? 9.167 4.750 -4.210 1.00 89.56 94 ASN A O 1
ATOM 747 N N . ASN A 1 95 ? 8.615 5.554 -2.202 1.00 88.00 95 ASN A N 1
ATOM 748 C CA . ASN A 1 95 ? 9.991 5.892 -1.811 1.00 88.00 95 ASN A CA 1
ATOM 749 C C . ASN A 1 95 ? 10.851 4.722 -1.327 1.00 88.00 95 ASN A C 1
ATOM 751 O O . ASN A 1 95 ? 12.011 4.928 -0.978 1.00 88.00 95 ASN A O 1
ATOM 755 N N . LEU A 1 96 ? 10.295 3.512 -1.284 1.00 89.75 96 LEU A N 1
ATOM 756 C CA . LEU A 1 96 ? 11.064 2.293 -1.021 1.00 89.75 96 LEU A CA 1
ATOM 757 C C . LEU A 1 96 ? 11.553 1.610 -2.305 1.00 89.75 96 LEU A C 1
ATOM 759 O O . LEU A 1 96 ? 12.431 0.752 -2.239 1.00 89.75 96 LEU A O 1
ATOM 763 N N . ALA A 1 97 ? 11.007 1.984 -3.463 1.00 88.19 97 ALA A N 1
ATOM 764 C CA . ALA A 1 97 ? 11.436 1.479 -4.757 1.00 88.19 97 ALA A CA 1
ATOM 765 C C . ALA A 1 97 ? 12.555 2.355 -5.333 1.00 88.19 97 ALA A C 1
ATOM 767 O O . ALA A 1 97 ? 12.565 3.577 -5.166 1.00 88.19 97 ALA A O 1
ATOM 768 N N . SER A 1 98 ? 13.485 1.735 -6.061 1.00 89.38 98 SER A N 1
ATOM 769 C CA . SER A 1 98 ? 14.456 2.466 -6.875 1.00 89.38 98 SER A CA 1
ATOM 770 C C . SER A 1 98 ? 13.763 3.160 -8.052 1.00 89.38 98 SER A C 1
ATOM 772 O O . SER A 1 98 ? 12.682 2.758 -8.481 1.00 89.38 98 SER A O 1
ATOM 774 N N . SER A 1 99 ? 14.427 4.148 -8.651 1.00 89.00 99 SER A N 1
ATOM 775 C CA . SER A 1 99 ? 13.940 4.823 -9.862 1.00 89.00 99 SER A CA 1
ATOM 776 C C . SER A 1 99 ? 13.827 3.923 -11.097 1.00 89.00 99 SER A C 1
ATOM 778 O O . SER A 1 99 ? 13.198 4.314 -12.076 1.00 89.00 99 SER A O 1
ATOM 780 N N . SER A 1 100 ? 14.406 2.719 -11.063 1.00 90.94 100 SER A N 1
ATOM 781 C CA . SER A 1 100 ? 14.272 1.701 -12.111 1.00 90.94 100 SER A CA 1
ATOM 782 C C . SER A 1 100 ? 13.163 0.680 -11.836 1.00 90.94 100 SER A C 1
ATOM 784 O O . SER A 1 100 ? 12.681 0.041 -12.773 1.00 90.94 100 SER A O 1
ATOM 786 N N . SER A 1 101 ? 12.743 0.527 -10.579 1.00 92.50 101 SER A N 1
ATOM 787 C CA . SER A 1 101 ? 11.642 -0.349 -10.182 1.00 92.50 101 SER A CA 1
ATOM 788 C C . SER A 1 101 ? 10.298 0.337 -10.373 1.00 92.50 101 SER A C 1
ATOM 790 O O . SER A 1 101 ? 10.175 1.552 -10.221 1.00 92.50 101 SER A O 1
ATOM 792 N N . LYS A 1 102 ? 9.276 -0.463 -10.669 1.00 92.88 102 LYS A N 1
ATOM 793 C CA . LYS A 1 102 ? 7.888 -0.026 -10.758 1.00 92.88 102 LYS A CA 1
ATOM 794 C C . LYS A 1 102 ? 7.120 -0.487 -9.528 1.00 92.88 102 LYS A C 1
ATOM 796 O O . LYS A 1 102 ? 7.344 -1.595 -9.047 1.00 92.88 102 LYS A O 1
ATOM 801 N N . VAL A 1 103 ? 6.219 0.355 -9.048 1.00 93.06 103 VAL A N 1
ATOM 802 C CA . VAL A 1 103 ? 5.215 -0.001 -8.046 1.00 93.06 103 VAL A CA 1
ATOM 803 C C . VAL A 1 103 ? 3.832 0.242 -8.622 1.00 93.06 103 VAL A C 1
ATOM 805 O O . VAL A 1 103 ? 3.618 1.214 -9.355 1.00 93.06 103 VAL A O 1
ATOM 808 N N . VAL A 1 104 ? 2.906 -0.646 -8.293 1.00 93.38 104 VAL A N 1
ATOM 809 C CA . VAL A 1 104 ? 1.538 -0.644 -8.801 1.00 93.38 104 VAL A CA 1
ATOM 810 C C . VAL A 1 104 ? 0.548 -0.346 -7.679 1.00 93.38 104 VAL A C 1
ATOM 812 O O . VAL A 1 104 ? 0.725 -0.761 -6.534 1.00 93.38 104 VAL A O 1
ATOM 815 N N . TRP A 1 105 ? -0.492 0.396 -8.027 1.00 92.06 105 TRP A N 1
ATOM 816 C CA . TRP A 1 105 ? -1.648 0.715 -7.208 1.00 92.06 105 TRP A CA 1
ATOM 817 C C . TRP A 1 105 ? -2.883 0.346 -8.015 1.00 92.06 105 TRP A C 1
ATOM 819 O O . TRP A 1 105 ? -3.058 0.830 -9.137 1.00 92.06 105 TRP A O 1
ATOM 829 N N . ASP A 1 106 ? -3.686 -0.560 -7.476 1.00 93.88 106 ASP A N 1
ATOM 830 C CA . ASP A 1 106 ? -4.735 -1.226 -8.239 1.00 93.88 106 ASP A CA 1
ATOM 831 C C . ASP A 1 106 ? -6.072 -1.169 -7.509 1.00 93.88 106 ASP A C 1
ATOM 833 O O . ASP A 1 106 ? -6.841 -0.250 -7.756 1.00 93.88 106 ASP A O 1
ATOM 837 N N . GLU A 1 107 ? -6.307 -2.076 -6.561 1.00 94.94 107 GLU A N 1
ATOM 838 C CA . GLU A 1 107 ? -7.584 -2.183 -5.855 1.00 94.94 107 GLU A CA 1
ATOM 839 C C . GLU A 1 107 ? -7.363 -2.378 -4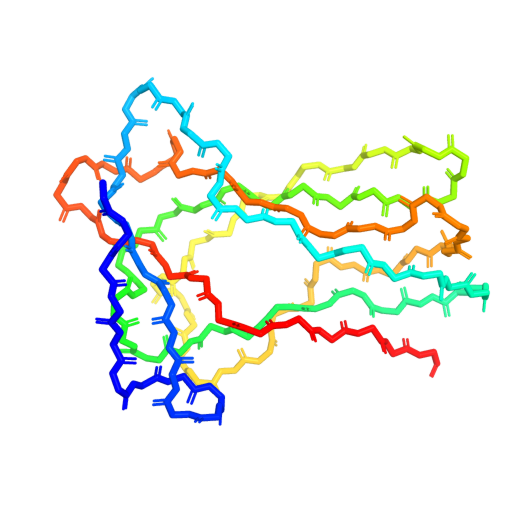.352 1.00 94.94 107 GLU A C 1
ATOM 841 O O . GLU A 1 107 ? -6.360 -2.960 -3.918 1.00 94.94 107 GLU A O 1
ATOM 846 N N . VAL A 1 108 ? -8.326 -1.921 -3.550 1.00 95.94 108 VAL A N 1
ATOM 847 C CA . VAL A 1 108 ? -8.353 -2.133 -2.100 1.00 95.94 108 VAL A CA 1
ATOM 848 C C . VAL A 1 108 ? -9.599 -2.899 -1.687 1.00 95.94 108 VAL A C 1
ATOM 850 O O . VAL A 1 108 ? -10.668 -2.769 -2.277 1.00 95.94 108 VAL A O 1
ATOM 853 N N . ARG A 1 109 ? -9.489 -3.681 -0.617 1.00 96.38 109 ARG A N 1
ATOM 854 C CA . ARG A 1 109 ? -10.623 -4.389 -0.029 1.00 96.38 109 ARG A CA 1
ATOM 855 C C . ARG A 1 109 ? -10.657 -4.165 1.469 1.00 96.38 109 ARG A C 1
ATOM 857 O O . ARG A 1 109 ? -9.667 -4.371 2.163 1.00 96.38 109 ARG A O 1
ATOM 864 N N . PHE A 1 110 ? -11.847 -3.823 1.944 1.00 96.00 110 PHE A N 1
ATOM 865 C CA . PHE A 1 110 ? -12.192 -3.752 3.356 1.00 96.00 110 PHE A CA 1
ATOM 866 C C . PHE A 1 110 ? -13.228 -4.841 3.642 1.00 96.00 110 PHE A C 1
ATOM 868 O O . PHE A 1 110 ? -14.294 -4.831 3.016 1.00 96.00 110 PHE A O 1
ATOM 875 N N . LYS A 1 111 ? -12.905 -5.800 4.516 1.00 95.19 111 LYS A N 1
ATOM 876 C CA . LYS A 1 111 ? -13.758 -6.963 4.816 1.00 95.19 111 LYS A CA 1
ATOM 877 C C . LYS A 1 111 ? -13.998 -7.108 6.321 1.00 95.19 111 LYS A C 1
ATOM 879 O O . LYS A 1 111 ? -13.036 -7.235 7.070 1.00 95.19 111 LYS A O 1
ATOM 884 N N . ASN A 1 112 ? -15.265 -7.148 6.728 1.00 85.06 112 ASN A N 1
ATOM 885 C CA . ASN A 1 112 ? -15.694 -7.330 8.121 1.00 85.06 112 ASN A CA 1
ATOM 886 C C . ASN A 1 112 ? -16.081 -8.787 8.395 1.00 85.06 112 ASN A C 1
ATOM 888 O O . ASN A 1 112 ? -16.468 -9.483 7.424 1.00 85.06 112 ASN A O 1
#

Mean predicted aligned error: 3.86 Å

Foldseek 3Di:
DWDWALWAPNRIWTKDFADQPKDFPDKDFDFDAFKKWKKFFQAQPLQFFKKWKWWQAPPRDIDIDIDRSNVDHGDIDTPDIGGHGRNTMMIIIRNRGHRVGMRMGHDMDIGD

Sequence (112 aa):
MNSTSSCGYDGKSYWYYGSSSPTSTGEWAKELNGRTEYAVYIPSCNSTGSVKYHVWYEDGQRVDLNVNQLNYSNEWVILGTYYGDSYSSIGMSNNLASSSSKVVWDEVRFKN

Nearest PDB structures (foldseek):
  6f2p-assembly1_A  TM=7.379E-01  e=4.773E-03  Paenibacillus
  7byt-assembly1_A  TM=5.065E-01  e=4.651E-02  Phanerodontia chrysosporium
  7byx-assembly4_D  TM=5.343E-01  e=8.444E-02  Phanerodontia chrysosporium
  3ggl-assembly1_A  TM=5.036E-01  e=1.303E-01  Bacteroides thetaiotaomicron
  6alv-assembly1_A  TM=4.784E-01  e=1.234E-01  Rattus norvegicus

Solvent-accessible surface area (backbone atoms only — not comparable to full-atom values): 5895 Å² total; per-residue (Å²): 132,81,42,77,42,83,45,36,93,86,42,46,24,39,35,40,58,14,27,95,70,65,50,80,76,52,74,52,73,48,76,41,82,46,66,28,37,38,30,37,43,39,34,76,58,57,24,60,16,31,31,34,39,38,40,30,21,47,95,64,40,74,51,78,43,82,43,59,36,64,82,47,62,67,43,78,46,76,77,46,74,45,50,25,25,80,52,15,29,44,33,37,32,34,52,63,13,51,70,88,20,24,37,58,52,57,51,77,46,79,47,113

Radius of gyration: 13.4 Å; Cα contacts (8 Å, |Δi|>4): 325; chains: 1; bounding box: 32×24×35 Å

Secondary structure (DSSP, 8-state):
-PEEES-STTS-EEEEE--SSPPEEEEEE----EEEEEEEEE-SSS--SEEEEEEE-GGG-EEEEEEEGGG-SSEEEEEEEEEE-TT-EEEEE-TTS-TTSEEEE--EEEE-

Organism: Brevibacillus parabrevis (NCBI:txid54914)

InterPro domains:
  IPR033803 Golvesin/Xly, CBD-like [PF25275] (2-111)

pLDDT: mean 91.83, std 8.36, range [48.66, 98.19]